Protein AF-A0A925R8F0-F1 (afdb_monomer)

Secondary structure (DSSP, 8-state):
-HHHHHHHHHHHHHHHHHHTT--------EEEEEEETTSS-HHHHHHHHHHH--EEEEEEESSHHHHHHT-

Mean predicted aligned error: 11.42 Å

pLDDT: mean 84.15, std 13.9, range [56.84, 98.06]

Nearest PDB structures (foldseek):
  2v84-assembly1_A  TM=9.089E-01  e=1.593E-03  Treponema pallidum subsp. pallidum str. Nichols
  7oys-assembly1_A  TM=9.326E-01  e=2.241E-03  Escherichia coli
  7oyu-assembly1_A  TM=9.305E-01  e=2.750E-03  Escherichia coli K-12
  7oyz-assembly1_A  TM=9.324E-01  e=3.375E-03  Escherichia coli K-12
  4eqb-assembly2_B  TM=9.500E-01  e=5.828E-03  Streptococcus pneumoniae TCH8431/19A

Structure (mmCIF, N/CA/C/O backbone):
data_AF-A0A925R8F0-F1
#
_entry.id   AF-A0A925R8F0-F1
#
loop_
_atom_site.group_PDB
_atom_site.id
_atom_site.type_symbol
_atom_site.label_atom_id
_atom_site.label_alt_id
_atom_site.label_comp_id
_atom_site.label_asym_id
_at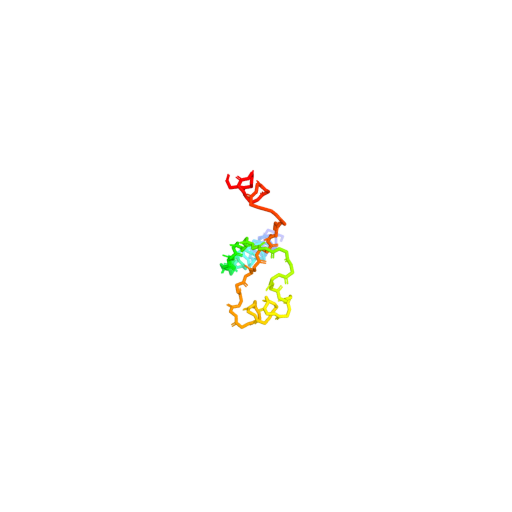om_site.label_entity_id
_atom_site.label_seq_id
_atom_site.pdbx_PDB_ins_code
_atom_site.Cartn_x
_atom_site.Cartn_y
_atom_site.Cartn_z
_atom_site.occupancy
_atom_site.B_iso_or_equiv
_atom_site.auth_seq_id
_atom_site.auth_comp_id
_atom_site.auth_asym_id
_atom_site.auth_atom_id
_atom_site.pdbx_PDB_model_num
ATOM 1 N N . MET A 1 1 ? -45.241 33.238 27.412 1.00 57.19 1 MET A N 1
ATOM 2 C CA . MET A 1 1 ? -44.609 33.462 26.089 1.00 57.19 1 MET A CA 1
ATOM 3 C C . MET A 1 1 ? -43.094 33.646 26.184 1.00 57.19 1 MET A C 1
ATOM 5 O O . MET A 1 1 ? -42.389 32.768 25.716 1.00 57.19 1 MET A O 1
ATOM 9 N N . LYS A 1 2 ? -42.568 34.672 26.877 1.00 60.88 2 LYS A N 1
ATOM 10 C CA . LYS A 1 2 ? -41.107 34.907 27.018 1.00 60.88 2 LYS A CA 1
ATOM 11 C C . LYS A 1 2 ? -40.314 33.711 27.592 1.00 60.88 2 LYS A C 1
ATOM 13 O O . LYS A 1 2 ? -39.257 33.377 27.076 1.00 60.88 2 LYS A O 1
ATOM 18 N N . LYS A 1 3 ? -40.864 33.018 28.602 1.00 63.66 3 LYS A N 1
ATOM 19 C CA . LYS A 1 3 ? -40.245 31.819 29.211 1.00 63.66 3 LYS A CA 1
ATOM 20 C C . LYS A 1 3 ? -40.230 30.594 28.285 1.00 63.66 3 LYS A C 1
ATOM 22 O O . LYS A 1 3 ? -39.280 29.831 28.317 1.00 63.66 3 LYS A O 1
ATOM 27 N N . ILE A 1 4 ? -41.257 30.441 27.445 1.00 77.75 4 ILE A N 1
ATOM 28 C CA . ILE A 1 4 ? -41.373 29.326 26.488 1.00 77.75 4 ILE A CA 1
ATOM 29 C C . ILE A 1 4 ? -40.401 29.550 25.323 1.00 77.75 4 ILE A C 1
ATOM 31 O O . ILE A 1 4 ? -39.681 28.636 24.948 1.00 77.75 4 ILE A O 1
ATOM 35 N N . ILE A 1 5 ? -40.301 30.789 24.829 1.00 78.56 5 ILE A N 1
ATOM 36 C CA . ILE A 1 5 ? -39.325 31.182 23.799 1.00 78.56 5 ILE A CA 1
ATOM 37 C C . ILE A 1 5 ? -37.891 30.968 24.305 1.00 78.56 5 ILE A C 1
ATOM 39 O O . ILE A 1 5 ? -37.069 30.401 23.593 1.00 78.56 5 ILE A O 1
ATOM 43 N N . SER A 1 6 ? -37.604 31.351 25.554 1.00 76.56 6 SER A N 1
ATOM 44 C CA . SER A 1 6 ? -36.296 31.116 26.176 1.00 76.56 6 SER A CA 1
ATOM 45 C C . SER A 1 6 ? -35.976 29.627 26.340 1.00 76.56 6 SER A C 1
ATOM 47 O O . SER A 1 6 ? -34.825 29.243 26.170 1.00 76.56 6 SER A O 1
ATOM 49 N N . LEU A 1 7 ? -36.969 28.788 26.653 1.00 79.25 7 LEU A N 1
ATOM 50 C CA . LEU A 1 7 ? -36.781 27.343 26.809 1.00 79.25 7 LEU A CA 1
ATOM 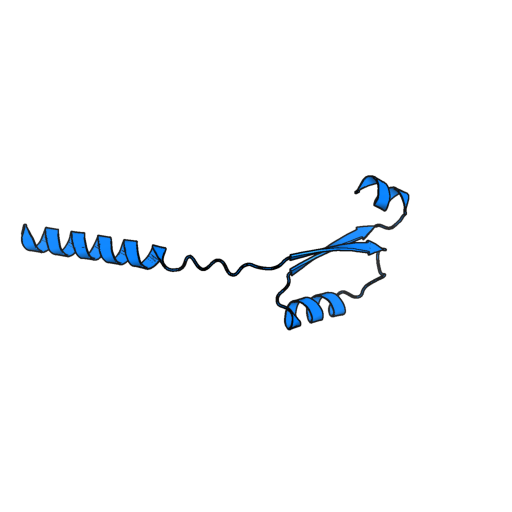51 C C . LEU A 1 7 ? -36.481 26.669 25.462 1.00 79.25 7 LEU A C 1
ATOM 53 O O . LEU A 1 7 ? -35.566 25.857 25.369 1.00 79.25 7 LEU A O 1
ATOM 57 N N . VAL A 1 8 ? -37.211 27.057 24.412 1.00 81.19 8 VAL A N 1
ATOM 58 C CA . VAL A 1 8 ? -36.980 26.568 23.047 1.00 81.19 8 VAL A CA 1
ATOM 59 C C . VAL A 1 8 ? -35.595 26.992 22.559 1.00 81.19 8 VAL A C 1
ATOM 61 O O . VAL A 1 8 ? -34.863 26.156 22.049 1.00 81.19 8 VAL A O 1
ATOM 64 N N . LEU A 1 9 ? -35.183 28.242 22.799 1.00 80.06 9 LEU A N 1
ATOM 65 C CA . LEU A 1 9 ? -33.860 28.735 22.403 1.00 80.06 9 LEU A CA 1
ATOM 66 C C . LEU A 1 9 ? -32.717 27.940 23.058 1.00 80.06 9 LEU A C 1
ATOM 68 O O . LEU A 1 9 ? -31.756 27.575 22.385 1.00 80.06 9 LEU A O 1
ATOM 72 N N . VAL A 1 10 ? -32.835 27.637 24.355 1.00 81.62 10 VAL A N 1
ATOM 73 C CA . VAL A 1 10 ? -31.842 26.841 25.097 1.00 81.62 10 VAL A CA 1
ATOM 74 C C . VAL A 1 10 ? -31.794 25.403 24.582 1.00 81.62 10 VAL A C 1
ATOM 76 O O . VAL A 1 10 ? -30.712 24.836 24.441 1.00 81.62 10 VAL A O 1
ATOM 79 N N . MET A 1 11 ? -32.944 24.822 24.241 1.00 77.31 11 MET A N 1
ATOM 80 C CA . MET A 1 11 ? -33.014 23.458 23.722 1.00 77.31 11 MET A CA 1
ATOM 81 C C . MET A 1 11 ? -32.407 23.344 22.318 1.00 77.31 11 MET A C 1
ATOM 83 O O . MET A 1 11 ? -31.652 22.411 22.057 1.00 77.31 11 MET A O 1
ATOM 87 N N . THR A 1 12 ? -32.630 24.331 21.447 1.00 75.81 12 THR A N 1
ATOM 88 C CA . THR A 1 12 ? -31.984 24.395 20.126 1.00 75.81 12 THR A CA 1
ATOM 89 C C . THR A 1 12 ? -30.465 24.563 20.251 1.00 75.81 12 THR A C 1
ATOM 91 O O . THR A 1 12 ? -29.705 23.950 19.497 1.00 75.81 12 THR A O 1
ATOM 94 N N . LEU A 1 13 ? -30.002 25.336 21.240 1.00 76.94 13 LEU A N 1
ATOM 95 C CA . LEU A 1 13 ? -28.575 25.528 21.510 1.00 76.94 13 LEU A CA 1
ATOM 96 C C . LEU A 1 13 ? -27.904 24.234 22.008 1.00 76.94 13 LEU A C 1
ATOM 98 O O . LEU A 1 13 ? -26.810 23.895 21.563 1.00 76.94 13 LEU A O 1
ATOM 102 N N . LEU A 1 14 ? -28.580 23.477 22.879 1.00 74.06 14 LEU A N 1
ATOM 103 C CA . LEU A 1 14 ? -28.098 22.195 23.412 1.00 74.06 14 LEU A CA 1
ATOM 104 C C . LEU A 1 14 ? -28.019 21.098 22.340 1.00 74.06 14 LEU A C 1
ATOM 106 O O . LEU A 1 14 ? -27.049 20.339 22.303 1.00 74.06 14 LEU A O 1
ATOM 110 N N . VAL A 1 15 ? -28.991 21.041 21.426 1.00 71.44 15 VAL A N 1
ATOM 111 C CA . VAL A 1 15 ? -28.951 20.117 20.278 1.00 71.44 15 VAL A CA 1
ATOM 112 C C . VAL A 1 15 ? -27.786 20.465 19.346 1.00 71.44 15 VAL A C 1
ATOM 114 O O . VAL A 1 15 ? -27.056 19.576 18.915 1.00 71.44 15 VAL A O 1
ATOM 117 N N . SER A 1 16 ? -27.544 21.758 19.113 1.00 65.62 16 SER A N 1
ATOM 118 C CA . SER A 1 16 ? -26.424 22.232 18.286 1.00 65.62 16 SER A CA 1
ATOM 119 C C . SER A 1 16 ? -25.058 21.925 18.917 1.00 65.62 16 SER A C 1
ATOM 121 O O . SER A 1 16 ? -24.105 21.605 18.213 1.00 65.62 16 SER A O 1
ATOM 123 N N . PHE A 1 17 ? -24.959 21.963 20.250 1.00 66.75 17 PHE A N 1
ATOM 124 C CA . PHE A 1 17 ? -23.732 21.636 20.984 1.00 66.75 17 PHE A CA 1
ATOM 125 C C . PHE A 1 17 ? -23.416 20.129 20.988 1.00 66.75 17 PHE A C 1
ATOM 127 O O . PHE A 1 17 ? -22.252 19.735 21.004 1.00 66.75 17 PHE A O 1
ATOM 134 N N . SER A 1 18 ? -24.447 19.282 20.912 1.00 61.41 18 SER A N 1
ATOM 135 C CA . SER A 1 18 ? -24.310 17.817 20.930 1.00 61.41 18 SER A CA 1
ATOM 136 C C . SER A 1 18 ? -23.690 17.257 19.640 1.00 61.41 18 SER A C 1
ATOM 138 O O . SER A 1 18 ? -22.965 16.267 19.684 1.00 61.41 18 SER A O 1
ATOM 140 N N . VAL A 1 19 ? -23.916 17.913 18.495 1.00 61.31 19 VAL A N 1
ATOM 141 C CA . VAL A 1 19 ? -23.360 17.511 17.184 1.00 61.31 19 VAL A CA 1
ATOM 142 C C . VAL A 1 19 ? -21.857 17.816 17.068 1.00 61.31 19 VAL A C 1
ATOM 144 O O . VAL A 1 19 ? -21.133 17.142 16.334 1.00 61.31 19 VAL A O 1
ATOM 147 N N . SER A 1 20 ? -21.353 18.779 17.843 1.00 59.16 20 SER A N 1
ATOM 148 C CA . SER A 1 20 ? -19.940 19.189 17.827 1.00 59.16 20 SER A CA 1
ATOM 149 C C . SER A 1 20 ? -18.997 18.221 18.557 1.00 59.16 20 SER A C 1
ATOM 151 O O . SER A 1 20 ? -17.782 18.330 18.409 1.00 59.16 20 SER A O 1
ATOM 153 N N . LEU A 1 21 ? -19.525 17.261 19.328 1.00 57.47 21 LEU A N 1
ATOM 154 C CA . LEU A 1 21 ? -18.727 16.315 20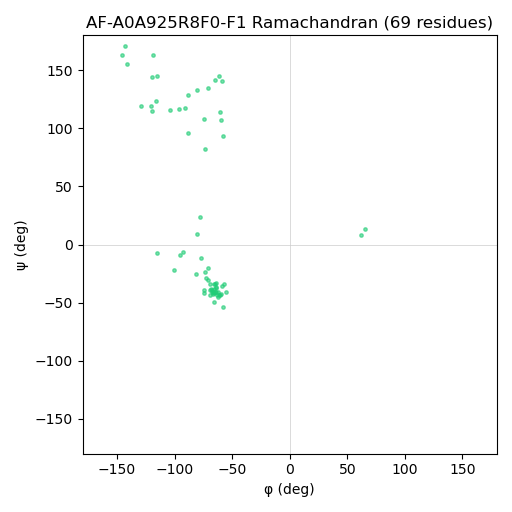.125 1.00 57.47 21 LEU A CA 1
ATOM 155 C C . LEU A 1 21 ? -18.414 14.994 19.400 1.00 57.47 21 LEU A C 1
ATOM 157 O O . LEU A 1 21 ? -17.606 14.205 19.881 1.00 57.47 21 LEU A O 1
ATOM 161 N N . THR A 1 22 ? -18.972 14.768 18.209 1.00 60.81 22 THR A N 1
ATOM 162 C CA . THR A 1 22 ? -18.675 13.594 17.360 1.00 60.81 22 THR A CA 1
ATOM 163 C C . THR A 1 22 ? -17.376 13.715 16.548 1.00 60.81 22 THR A C 1
ATOM 165 O O . THR A 1 22 ? -17.082 12.875 15.703 1.00 60.81 22 THR A O 1
ATOM 168 N N . GLY A 1 23 ? -16.560 14.739 16.812 1.00 56.94 23 GLY A N 1
ATOM 169 C CA . GLY A 1 23 ? -15.332 15.057 16.079 1.00 56.94 23 GLY A CA 1
ATOM 170 C C . GLY A 1 23 ? -14.098 14.210 16.410 1.00 56.94 23 GLY A C 1
ATOM 171 O O . GLY A 1 23 ? -12.987 14.684 16.186 1.00 56.94 23 GLY A O 1
ATOM 172 N N . CYS A 1 24 ? -14.235 12.984 16.925 1.00 56.84 24 CYS A N 1
ATOM 173 C CA . CYS A 1 24 ? -13.102 12.055 16.974 1.00 56.84 24 CYS A CA 1
ATOM 174 C C . CYS A 1 24 ? -12.826 11.536 15.557 1.00 56.84 24 CYS A C 1
ATOM 176 O O . CYS A 1 24 ? -13.274 10.454 15.178 1.00 56.84 24 CYS A O 1
ATOM 178 N N . LYS A 1 25 ? -12.090 12.315 14.754 1.00 61.22 25 LYS A N 1
ATOM 179 C CA . LYS A 1 25 ? -11.420 11.773 13.569 1.00 61.22 25 LYS A CA 1
ATOM 180 C C . LYS A 1 25 ? -10.470 10.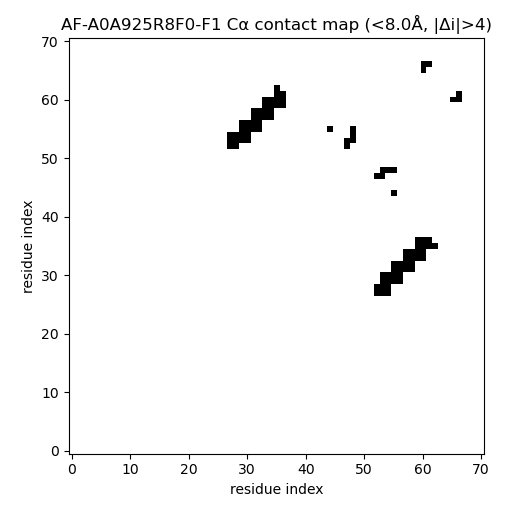690 14.066 1.00 61.22 25 LYS A C 1
ATOM 182 O O . LYS A 1 25 ? -9.474 10.983 14.716 1.00 61.22 25 LYS A O 1
ATOM 187 N N . LYS A 1 26 ? -10.820 9.432 13.811 1.00 64.50 26 LYS A N 1
ATOM 188 C CA . LYS A 1 26 ? -9.905 8.309 13.985 1.00 64.50 26 LYS A CA 1
ATOM 189 C C . LYS A 1 26 ? -8.739 8.589 13.038 1.00 64.50 26 LYS A C 1
ATOM 191 O O . LYS A 1 26 ? -8.978 8.664 11.832 1.00 64.50 26 LYS A O 1
ATOM 19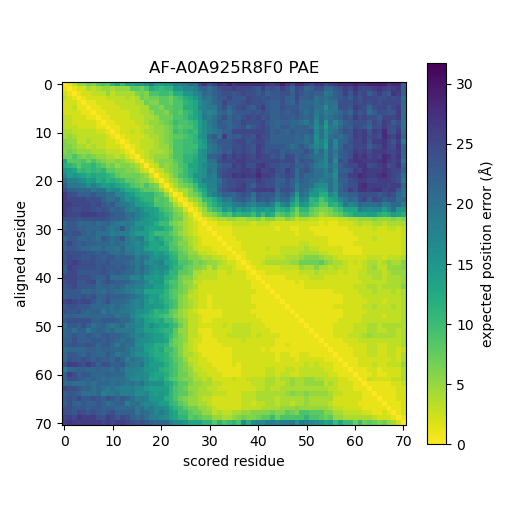6 N N . ASP A 1 27 ? -7.541 8.827 13.574 1.00 68.75 27 ASP A N 1
ATOM 197 C CA . ASP A 1 27 ? -6.325 9.000 12.775 1.00 68.75 27 ASP A CA 1
ATOM 198 C C . ASP A 1 27 ? -6.136 7.732 11.943 1.00 68.75 27 ASP A C 1
ATOM 200 O O . ASP A 1 27 ? -5.625 6.714 12.415 1.00 68.75 27 ASP A O 1
ATOM 204 N N . THR A 1 28 ? -6.660 7.768 10.721 1.00 75.00 28 THR A N 1
ATOM 205 C CA . THR A 1 28 ? -6.561 6.666 9.777 1.00 75.00 28 THR A CA 1
ATOM 206 C C . THR A 1 28 ? -5.130 6.707 9.291 1.00 75.00 28 THR A C 1
ATOM 208 O O . THR A 1 28 ? -4.713 7.657 8.634 1.00 75.00 28 THR A O 1
ATOM 211 N N . LYS A 1 29 ? -4.340 5.732 9.731 1.00 90.31 29 LYS A N 1
ATOM 212 C CA . LYS A 1 29 ? -2.953 5.602 9.304 1.00 90.31 29 LYS A CA 1
ATOM 213 C C . LYS A 1 29 ? -2.965 5.141 7.852 1.00 90.31 29 LYS A C 1
ATOM 215 O O . LYS A 1 29 ? -3.717 4.233 7.509 1.00 90.31 29 LYS A O 1
ATOM 220 N N . GLU A 1 30 ? -2.142 5.766 7.023 1.00 95.06 30 GLU A N 1
ATOM 221 C CA . GLU A 1 30 ? -2.017 5.423 5.608 1.00 95.06 30 GLU A CA 1
ATOM 222 C C . GLU A 1 30 ? -0.583 4.984 5.289 1.00 95.06 30 GLU A C 1
ATOM 224 O O . GLU A 1 30 ? 0.379 5.519 5.846 1.00 95.06 30 GLU A O 1
ATOM 229 N N . LEU A 1 31 ? -0.448 4.017 4.384 1.00 95.31 31 LEU A N 1
ATOM 230 C CA . LEU A 1 31 ? 0.802 3.527 3.816 1.00 95.31 31 LEU A CA 1
ATOM 231 C C . LEU A 1 31 ? 0.758 3.727 2.300 1.00 95.31 31 LEU A C 1
ATOM 233 O O . LEU A 1 31 ? -0.086 3.153 1.624 1.00 95.31 31 LEU A O 1
ATOM 237 N N . ASN A 1 32 ? 1.687 4.507 1.752 1.00 95.38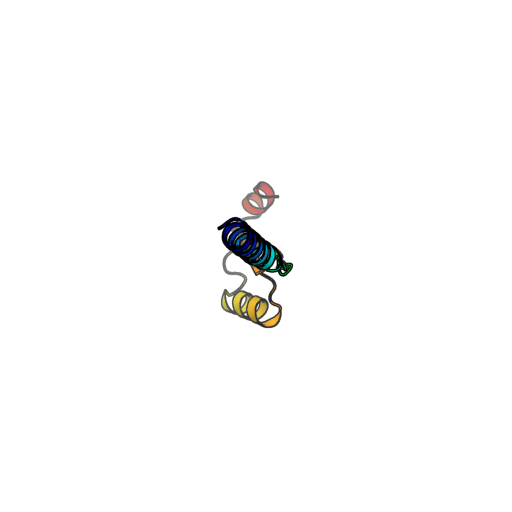 32 ASN A N 1
ATOM 238 C CA . ASN A 1 32 ? 1.854 4.618 0.303 1.00 95.38 32 ASN A CA 1
ATOM 239 C C . ASN A 1 32 ? 2.867 3.569 -0.155 1.00 95.38 32 ASN A C 1
ATOM 241 O O . ASN A 1 32 ? 4.022 3.605 0.269 1.00 95.38 32 ASN A O 1
ATOM 245 N N . LEU A 1 33 ? 2.433 2.638 -1.000 1.00 94.88 33 LEU A N 1
ATOM 246 C CA . LEU A 1 33 ? 3.250 1.537 -1.492 1.00 94.88 33 LEU A CA 1
ATOM 247 C C . LEU A 1 33 ? 3.430 1.670 -3.003 1.00 94.88 33 LEU A C 1
ATOM 249 O O . LEU A 1 33 ? 2.452 1.709 -3.743 1.00 94.88 33 LEU A O 1
ATOM 253 N N . PHE A 1 34 ? 4.682 1.714 -3.457 1.00 95.19 34 PHE A N 1
ATOM 254 C CA . PHE A 1 34 ? 5.028 1.781 -4.874 1.00 95.19 34 PHE A CA 1
ATOM 255 C C . PHE A 1 34 ? 5.875 0.567 -5.256 1.00 95.19 34 PHE A C 1
ATOM 257 O O . PHE A 1 34 ? 6.975 0.396 -4.732 1.00 95.19 34 PHE A O 1
ATOM 264 N N . ASN A 1 35 ? 5.355 -0.304 -6.123 1.00 95.06 35 ASN A N 1
ATOM 265 C CA . ASN A 1 35 ? 5.986 -1.591 -6.444 1.00 95.06 35 ASN A CA 1
ATOM 266 C C . ASN A 1 35 ? 5.834 -1.968 -7.927 1.00 95.06 35 ASN A C 1
ATOM 268 O O . ASN A 1 35 ? 5.062 -1.360 -8.658 1.00 95.06 35 ASN A O 1
ATOM 272 N N . TRP A 1 36 ? 6.523 -3.018 -8.360 1.00 95.81 36 TRP A N 1
ATOM 273 C CA . TRP A 1 36 ? 6.329 -3.604 -9.682 1.00 95.81 36 TRP A CA 1
ATOM 274 C C . TRP A 1 36 ? 4.901 -4.134 -9.872 1.00 95.81 36 TRP A C 1
ATOM 276 O O . TRP A 1 36 ? 4.278 -4.647 -8.936 1.00 95.81 36 TRP A O 1
ATOM 286 N N . THR A 1 37 ? 4.386 -4.016 -11.095 1.00 93.25 37 THR A N 1
ATOM 287 C CA . THR A 1 37 ? 3.110 -4.617 -11.508 1.00 93.25 37 THR A CA 1
ATOM 288 C C . THR A 1 37 ? 3.146 -6.141 -11.323 1.00 93.25 37 THR A C 1
ATOM 290 O O . THR A 1 37 ? 4.174 -6.769 -11.561 1.00 93.25 37 THR A O 1
ATOM 293 N N . GLU A 1 38 ? 2.033 -6.728 -10.865 1.00 90.44 38 GLU A N 1
ATOM 294 C CA . GLU A 1 38 ? 1.856 -8.178 -10.623 1.00 90.44 38 GLU A CA 1
ATOM 295 C C . GLU A 1 38 ? 2.778 -8.812 -9.561 1.00 90.44 38 GLU A C 1
ATOM 297 O O . GLU A 1 38 ? 2.755 -10.025 -9.363 1.00 90.44 38 GLU A O 1
ATOM 302 N N . TYR A 1 39 ? 3.552 -8.018 -8.817 1.00 92.31 39 TYR A N 1
ATOM 303 C CA . TYR A 1 39 ? 4.478 -8.543 -7.806 1.00 92.31 39 TYR A CA 1
ATOM 304 C C . TYR A 1 39 ? 3.815 -8.882 -6.466 1.00 92.31 39 TYR A C 1
ATOM 306 O O . TYR A 1 39 ? 4.351 -9.684 -5.701 1.00 92.31 39 TYR A O 1
ATOM 314 N N . LEU A 1 40 ? 2.687 -8.241 -6.147 1.00 94.25 40 LEU A N 1
ATOM 315 C CA . LEU A 1 40 ? 2.006 -8.397 -4.865 1.00 94.25 40 LEU A CA 1
ATOM 316 C C . LEU A 1 40 ? 0.514 -8.703 -5.085 1.00 94.25 40 LEU 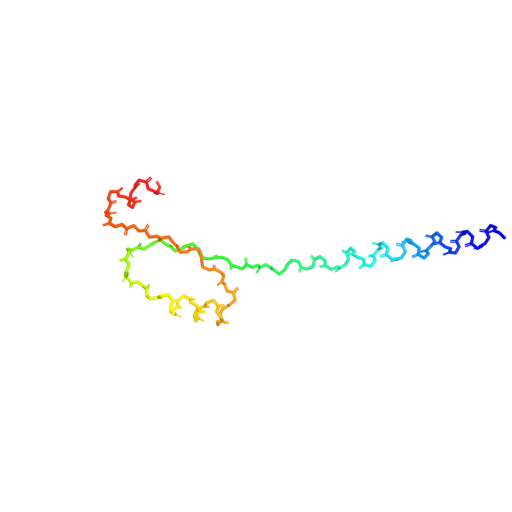A C 1
ATOM 318 O O . LEU A 1 40 ? -0.182 -7.886 -5.690 1.00 94.25 40 LEU A O 1
ATOM 322 N N . PRO A 1 41 ? 0.007 -9.862 -4.621 1.00 95.69 41 PRO A N 1
ATOM 323 C CA . PRO A 1 41 ? -1.411 -10.192 -4.722 1.00 95.69 41 PRO A CA 1
ATOM 324 C C . PRO A 1 41 ? -2.278 -9.238 -3.893 1.00 95.69 41 PRO A C 1
ATOM 326 O O . PRO A 1 41 ? -1.925 -8.907 -2.762 1.00 95.69 41 PRO A O 1
ATOM 329 N N . GLN A 1 42 ? -3.450 -8.867 -4.416 1.00 94.62 42 GLN A N 1
ATOM 330 C CA . GLN A 1 42 ? -4.392 -7.974 -3.727 1.00 94.62 42 GLN A CA 1
ATOM 331 C C . GLN A 1 42 ? -4.837 -8.523 -2.360 1.00 94.62 42 GLN A C 1
ATOM 333 O O . GLN A 1 42 ? -4.947 -7.764 -1.406 1.00 94.62 42 GLN A O 1
ATOM 338 N N . GLU A 1 43 ? -4.990 -9.845 -2.235 1.00 97.06 43 GLU A N 1
ATOM 339 C CA . GLU A 1 43 ? -5.389 -10.507 -0.983 1.00 97.06 43 GLU A CA 1
ATOM 340 C C . GLU A 1 43 ? -4.443 -10.190 0.188 1.00 97.06 43 GLU A C 1
ATOM 342 O O . GLU A 1 43 ? -4.888 -10.044 1.324 1.00 97.06 43 GLU A O 1
ATOM 347 N N . VAL A 1 44 ? -3.144 -10.020 -0.084 1.00 96.69 44 VAL A N 1
ATOM 348 C CA . VAL A 1 44 ? -2.153 -9.664 0.944 1.00 96.69 44 VAL A CA 1
ATOM 349 C C . VAL A 1 44 ? -2.377 -8.238 1.448 1.00 96.69 44 VAL A C 1
ATOM 351 O O . VAL A 1 44 ? -2.236 -7.978 2.643 1.00 96.69 44 VAL A O 1
ATOM 354 N N . ILE A 1 45 ? -2.738 -7.316 0.551 1.00 96.50 45 ILE A N 1
ATOM 355 C CA . ILE A 1 45 ? -3.064 -5.930 0.907 1.00 96.50 45 ILE A CA 1
ATOM 356 C C . ILE A 1 45 ? -4.331 -5.920 1.754 1.00 96.50 45 ILE A C 1
ATOM 358 O O . ILE A 1 45 ? -4.327 -5.351 2.840 1.00 96.50 45 ILE A O 1
ATOM 362 N N . ASP A 1 46 ? -5.375 -6.610 1.298 1.00 97.38 46 ASP A N 1
ATOM 363 C CA . ASP A 1 46 ? -6.669 -6.653 1.978 1.00 97.38 46 ASP A CA 1
ATOM 364 C C . ASP A 1 46 ? -6.537 -7.229 3.398 1.00 97.38 46 ASP A C 1
ATOM 366 O O . ASP A 1 46 ? -7.096 -6.692 4.358 1.00 97.38 46 ASP A O 1
ATOM 370 N N . GLN A 1 47 ? -5.748 -8.297 3.553 1.00 98.06 47 GLN A N 1
ATOM 371 C CA . GLN A 1 47 ? -5.478 -8.913 4.851 1.00 98.06 47 GLN A CA 1
ATOM 372 C C . GLN A 1 47 ? -4.669 -7.980 5.766 1.00 98.06 47 GLN A C 1
ATOM 374 O O . GLN A 1 47 ? -5.012 -7.826 6.939 1.00 98.06 47 GLN A O 1
ATOM 379 N N . PHE A 1 48 ? -3.667 -7.277 5.230 1.00 97.06 48 PHE A N 1
ATOM 380 C CA . PHE A 1 48 ? -2.914 -6.268 5.978 1.00 97.06 48 PHE A CA 1
ATOM 381 C C . PHE A 1 48 ? -3.798 -5.103 6.450 1.00 97.06 48 PHE A C 1
ATOM 383 O O . PHE A 1 48 ? -3.708 -4.697 7.614 1.00 97.06 48 PHE A O 1
ATOM 390 N N . GLU A 1 49 ? -4.665 -4.566 5.585 1.00 96.12 49 GLU A N 1
ATOM 391 C CA . GLU A 1 49 ? -5.595 -3.494 5.961 1.00 96.12 49 GLU A CA 1
ATOM 392 C C . GLU A 1 49 ? -6.565 -3.963 7.054 1.00 96.12 49 GLU A C 1
ATOM 394 O O . GLU A 1 49 ? -6.821 -3.229 8.012 1.00 96.12 49 GLU A O 1
ATOM 399 N N . ALA A 1 50 ? -7.067 -5.199 6.953 1.00 96.50 50 ALA A N 1
ATOM 400 C CA . ALA A 1 50 ? -7.984 -5.778 7.931 1.00 96.50 50 ALA A CA 1
ATOM 401 C C . ALA A 1 50 ? -7.336 -5.983 9.310 1.00 96.50 50 ALA A C 1
ATOM 403 O O . ALA A 1 50 ? -7.962 -5.703 10.334 1.00 96.50 50 ALA A O 1
ATOM 404 N N . GLU A 1 51 ? -6.088 -6.452 9.351 1.00 97.00 51 GLU A N 1
ATOM 405 C CA . GLU A 1 51 ? -5.364 -6.717 10.599 1.00 97.00 51 GLU A CA 1
ATOM 406 C C . GLU A 1 51 ? -4.889 -5.437 11.290 1.00 97.00 51 GLU A C 1
ATOM 408 O O . GLU A 1 51 ? -4.922 -5.331 12.518 1.00 97.00 51 GLU A O 1
ATOM 413 N N . THR A 1 52 ? -4.433 -4.457 10.511 1.00 95.38 52 THR A N 1
ATOM 414 C CA . THR A 1 52 ? -3.762 -3.268 11.051 1.00 95.38 52 THR A CA 1
ATOM 415 C C . THR A 1 52 ? -4.669 -2.043 11.129 1.00 95.38 52 THR A C 1
ATOM 417 O O . THR A 1 52 ? -4.389 -1.112 11.890 1.00 95.38 52 THR A O 1
ATOM 420 N N . GLY A 1 53 ? -5.744 -2.012 10.338 1.00 94.44 53 GLY A N 1
ATOM 421 C CA . GLY A 1 53 ? -6.563 -0.821 10.123 1.00 94.44 53 GLY A CA 1
ATOM 422 C C . GLY A 1 53 ? -5.825 0.310 9.396 1.00 94.44 53 GLY A C 1
ATOM 423 O O . GLY A 1 53 ? -6.300 1.448 9.419 1.00 94.44 53 GLY A O 1
ATOM 424 N N . ILE A 1 54 ? -4.657 0.031 8.806 1.00 95.50 54 ILE A N 1
ATOM 425 C CA . ILE A 1 54 ? -3.879 0.976 8.003 1.00 95.50 54 ILE A CA 1
ATOM 426 C C . ILE A 1 54 ? -4.359 0.870 6.564 1.00 95.50 54 ILE A C 1
ATOM 428 O O . ILE A 1 54 ? -4.383 -0.220 6.008 1.00 95.50 54 ILE A O 1
ATOM 432 N N . LYS A 1 55 ? -4.688 2.003 5.949 1.00 95.69 55 LYS A N 1
ATOM 433 C CA . LYS A 1 55 ? -5.066 2.053 4.538 1.00 95.69 55 LYS A CA 1
ATOM 434 C C . LYS A 1 55 ? -3.828 2.042 3.646 1.00 95.69 55 LYS A C 1
ATOM 436 O O . LYS A 1 55 ? -2.904 2.819 3.878 1.00 95.69 55 LYS A O 1
ATOM 441 N N . VAL A 1 56 ? -3.807 1.211 2.615 1.00 96.56 56 VAL A N 1
ATOM 442 C CA . VAL A 1 56 ? -2.705 1.090 1.664 1.00 96.56 56 VAL A CA 1
ATOM 443 C C . VAL A 1 56 ? -3.079 1.773 0.352 1.00 96.56 56 VAL A C 1
ATOM 445 O O . VAL A 1 56 ? -3.969 1.346 -0.378 1.00 96.56 56 VAL A O 1
ATOM 448 N N . ASN A 1 57 ? -2.349 2.829 0.011 1.00 95.62 57 ASN A N 1
ATOM 449 C CA . ASN A 1 57 ? -2.398 3.449 -1.307 1.00 95.62 57 ASN A CA 1
ATOM 450 C C . ASN A 1 57 ? -1.369 2.735 -2.197 1.00 95.62 57 ASN A C 1
ATOM 452 O O . ASN A 1 57 ? -0.174 3.038 -2.130 1.00 95.62 57 ASN A O 1
ATOM 456 N N . TYR A 1 58 ? -1.819 1.746 -2.974 1.00 95.75 58 TYR A N 1
ATOM 457 C CA . TYR A 1 58 ? -0.946 0.912 -3.799 1.00 95.75 58 TYR A CA 1
ATOM 458 C C . TYR A 1 58 ? -0.863 1.412 -5.244 1.00 95.75 58 TYR A C 1
ATOM 460 O O . TYR A 1 58 ? -1.847 1.390 -5.982 1.00 95.75 58 TYR A O 1
ATOM 468 N N . ASN A 1 59 ? 0.336 1.817 -5.655 1.00 94.56 59 ASN A N 1
ATOM 469 C CA . ASN A 1 59 ? 0.647 2.213 -7.020 1.00 94.56 59 ASN A CA 1
ATOM 470 C C . ASN A 1 59 ? 1.663 1.243 -7.620 1.00 94.56 59 ASN A C 1
ATOM 472 O O . ASN A 1 59 ? 2.594 0.800 -6.943 1.00 94.56 59 ASN A O 1
ATOM 476 N N . THR A 1 60 ? 1.534 0.979 -8.919 1.00 95.38 60 THR A N 1
ATOM 477 C CA . THR A 1 60 ? 2.479 0.123 -9.634 1.00 95.38 60 THR A CA 1
ATOM 478 C C . THR A 1 60 ? 3.210 0.831 -10.768 1.00 95.38 60 THR A C 1
ATOM 480 O O . THR A 1 60 ? 2.826 1.924 -11.211 1.00 95.38 60 THR A O 1
ATOM 483 N N . TYR A 1 61 ? 4.305 0.207 -11.195 1.00 95.00 61 TYR A N 1
ATOM 484 C CA . TYR A 1 61 ? 5.104 0.567 -12.360 1.00 95.00 61 TYR A CA 1
ATOM 485 C C . TYR A 1 61 ? 5.578 -0.692 -13.090 1.00 95.00 61 TYR A C 1
ATOM 487 O O . TYR A 1 61 ? 5.697 -1.766 -12.495 1.00 95.00 61 TYR A O 1
ATOM 495 N N . SER A 1 62 ? 5.852 -0.560 -14.387 1.00 95.44 62 SER A N 1
ATOM 496 C CA . SER A 1 62 ? 6.251 -1.687 -15.244 1.00 95.44 62 SER A CA 1
ATOM 497 C C . SER A 1 62 ? 7.680 -1.564 -15.786 1.00 95.44 62 SER A C 1
ATOM 499 O O . SER A 1 62 ? 8.183 -2.506 -16.395 1.00 95.44 62 SER A O 1
ATOM 501 N N . SER A 1 63 ? 8.355 -0.429 -15.563 1.00 95.31 63 SER A N 1
ATOM 502 C CA . SER A 1 63 ? 9.775 -0.234 -15.884 1.00 95.31 63 SER A CA 1
ATOM 503 C C . SER A 1 63 ? 10.471 0.681 -14.873 1.00 95.31 63 SER A C 1
ATOM 505 O O . SER A 1 63 ? 9.823 1.436 -14.144 1.00 95.31 63 SER A O 1
ATOM 507 N N . ASN A 1 64 ? 11.805 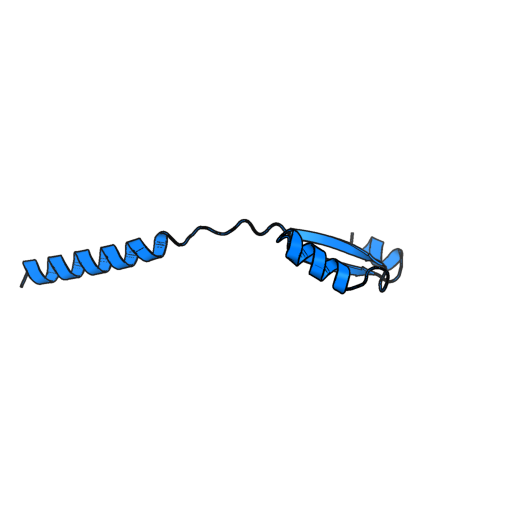0.646 -14.854 1.00 94.00 64 ASN A N 1
ATOM 508 C CA . ASN A 1 64 ? 12.603 1.533 -14.004 1.00 94.00 64 ASN A CA 1
ATOM 509 C C . ASN A 1 64 ? 12.453 3.003 -14.411 1.00 94.00 64 ASN A C 1
ATOM 511 O O . ASN A 1 64 ? 12.468 3.883 -13.559 1.00 94.00 64 ASN A O 1
ATOM 515 N N . GLU A 1 65 ? 12.296 3.282 -15.703 1.00 94.56 65 GLU A N 1
ATOM 516 C CA . GLU A 1 65 ? 12.082 4.633 -16.219 1.00 94.56 65 GLU A CA 1
ATOM 517 C C . GLU A 1 65 ? 10.731 5.185 -15.753 1.00 94.56 65 GLU A C 1
ATOM 519 O O . GLU A 1 65 ? 10.659 6.331 -15.318 1.00 94.56 65 GLU A O 1
ATOM 524 N N . GLU A 1 66 ? 9.674 4.364 -15.785 1.00 92.62 66 GLU A N 1
ATOM 525 C CA . GLU A 1 66 ? 8.358 4.738 -15.257 1.00 92.62 66 GLU A CA 1
ATOM 526 C C . GLU A 1 66 ? 8.409 4.979 -13.742 1.00 92.62 66 GLU A C 1
ATOM 528 O O . GLU A 1 66 ? 7.814 5.937 -13.245 1.00 92.62 66 GLU A O 1
ATOM 533 N N . MET A 1 67 ? 9.150 4.136 -13.014 1.00 92.94 67 MET A N 1
ATOM 534 C CA . MET A 1 67 ? 9.401 4.320 -11.587 1.00 92.94 67 MET A CA 1
ATOM 535 C C . MET A 1 67 ? 10.077 5.667 -11.325 1.00 92.94 67 MET A C 1
ATOM 537 O O . MET A 1 67 ? 9.566 6.463 -10.546 1.00 92.94 67 MET A O 1
ATOM 541 N N . LEU A 1 68 ? 11.198 5.937 -11.998 1.00 92.25 68 LEU A N 1
ATOM 542 C CA . LEU A 1 68 ? 11.993 7.152 -11.809 1.00 92.25 68 LEU A CA 1
ATOM 543 C C . LEU A 1 68 ? 11.236 8.422 -12.208 1.00 92.25 68 LEU A C 1
ATOM 545 O O . LEU A 1 68 ? 11.434 9.454 -11.583 1.00 92.25 68 LEU A O 1
ATOM 549 N N . ALA A 1 69 ? 10.362 8.359 -13.214 1.00 93.38 69 ALA A N 1
ATOM 550 C CA . ALA A 1 69 ? 9.554 9.503 -13.635 1.00 93.38 69 ALA A CA 1
ATOM 551 C C . ALA A 1 69 ? 8.454 9.888 -12.625 1.00 93.38 69 ALA A C 1
ATOM 553 O O . ALA A 1 69 ? 7.932 11.001 -12.690 1.00 93.38 69 ALA A O 1
ATOM 554 N N . LYS A 1 70 ? 8.070 8.968 -11.730 1.00 82.12 70 LYS A N 1
ATOM 555 C CA . LYS A 1 70 ? 7.044 9.169 -10.693 1.00 82.12 70 LYS A CA 1
ATOM 556 C C . LYS A 1 70 ? 7.623 9.582 -9.327 1.00 82.12 70 LYS A C 1
ATOM 558 O O . LYS A 1 70 ? 6.826 9.907 -8.446 1.00 82.12 70 LYS A O 1
ATOM 563 N N . VAL A 1 71 ? 8.950 9.534 -9.147 1.00 70.38 71 VAL A N 1
ATOM 564 C CA . VAL A 1 71 ? 9.671 9.888 -7.901 1.00 70.38 71 VAL A CA 1
ATOM 565 C C . VAL A 1 71 ? 10.040 11.367 -7.870 1.00 70.38 71 VAL A C 1
ATOM 567 O O . VAL A 1 71 ? 10.431 11.908 -8.926 1.00 70.38 71 VAL A O 1
#

Solvent-accessible surface area (backbone atoms only — not comparable to full-atom values): 4424 Å² total; per-residue (Å²): 106,74,68,56,55,53,51,51,53,52,51,54,50,52,57,59,56,59,65,68,69,70,71,74,74,72,84,72,47,74,43,83,42,80,45,59,61,93,73,68,64,66,66,61,53,55,51,48,29,69,75,68,60,35,47,71,51,78,46,69,32,89,4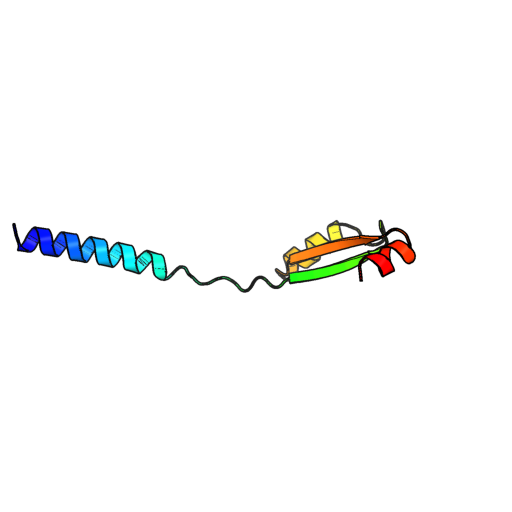7,71,68,57,45,58,74,74,105

Sequence (71 aa):
MKKIISLVLVMTLLVSFSVSLTGCKKDTKELNLFNWTEYLPQEVIDQFEAETGIKVNYNTYSSNEEMLAKV

Foldseek 3Di:
DVVVVVVVVVVVVVVVVVVVVVPPPPPQAEAEAEEAPPPDDVVVQVVCCVVPVHHYNYDHDHDPVRVVVVD

Radius of gyration: 24.75 Å; Cα contacts (8 Å, |Δi|>4): 46; chains: 1; bounding box: 57×45×45 Å